Protein AF-A0A2E5VD08-F1 (afdb_monomer)

Structure (mmCIF, N/CA/C/O backbone):
data_AF-A0A2E5VD08-F1
#
_entry.id   AF-A0A2E5VD08-F1
#
loop_
_atom_site.group_PDB
_atom_site.id
_atom_site.type_symbol
_atom_site.label_atom_id
_atom_site.label_alt_id
_atom_site.label_comp_id
_atom_site.label_asym_id
_atom_site.label_entity_id
_atom_site.label_seq_id
_atom_site.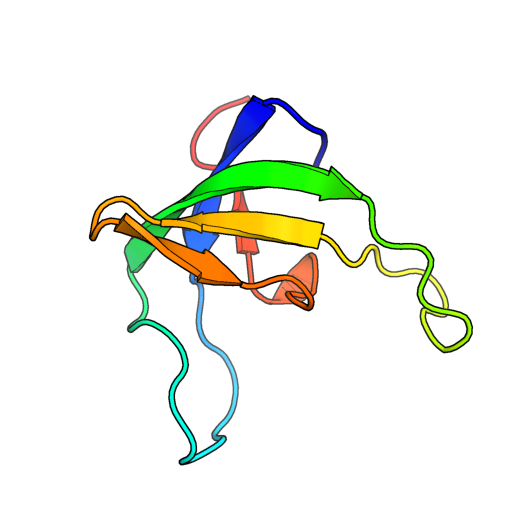pdbx_PDB_ins_code
_atom_site.Cartn_x
_atom_site.Cartn_y
_atom_site.Cartn_z
_atom_site.occupancy
_atom_site.B_iso_or_equiv
_atom_site.auth_seq_id
_atom_site.auth_comp_id
_atom_site.auth_asym_id
_atom_site.auth_atom_id
_atom_site.pdbx_PDB_model_num
ATOM 1 N N . MET A 1 1 ? -8.072 4.439 2.766 1.00 91.00 1 MET A N 1
ATOM 2 C CA . MET A 1 1 ? -7.815 3.628 1.552 1.00 91.00 1 MET A CA 1
ATOM 3 C C . MET A 1 1 ? -8.328 2.219 1.802 1.00 91.00 1 MET A C 1
ATOM 5 O O . MET A 1 1 ? -8.598 1.893 2.953 1.00 91.00 1 MET A O 1
ATOM 9 N N . GLN A 1 2 ? -8.494 1.406 0.764 1.00 94.25 2 GLN A N 1
ATOM 10 C CA . GLN A 1 2 ? -9.024 0.046 0.858 1.00 94.25 2 GLN A CA 1
ATOM 11 C C . GLN A 1 2 ? -8.376 -0.899 -0.161 1.00 94.25 2 GLN A C 1
ATOM 13 O O . GLN A 1 2 ? -7.713 -0.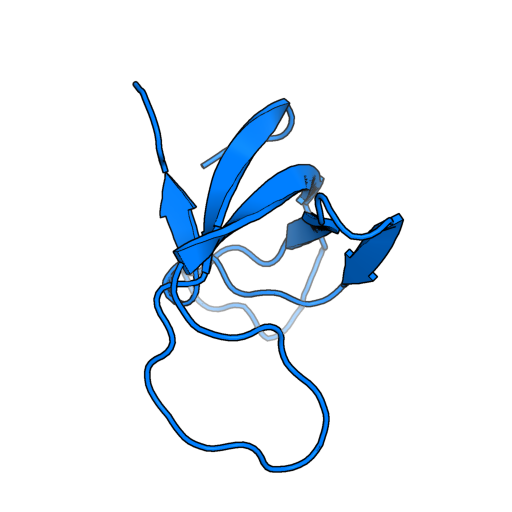472 -1.104 1.00 94.25 2 GLN A O 1
ATOM 18 N N . VAL A 1 3 ? -8.592 -2.204 0.023 1.00 96.12 3 VAL A N 1
ATOM 19 C CA . VAL A 1 3 ? -8.170 -3.228 -0.942 1.00 96.12 3 VAL A CA 1
ATOM 20 C C . VAL A 1 3 ? -8.774 -2.936 -2.318 1.00 96.12 3 VAL A C 1
ATOM 22 O O . VAL A 1 3 ? -9.964 -2.648 -2.433 1.00 96.12 3 VAL A O 1
ATOM 25 N N . GLY A 1 4 ? -7.939 -3.012 -3.352 1.00 95.44 4 GLY A N 1
ATOM 26 C CA . GLY A 1 4 ? -8.272 -2.674 -4.734 1.00 95.44 4 GLY A CA 1
ATOM 27 C C . GLY A 1 4 ? -7.956 -1.229 -5.124 1.00 95.44 4 GLY A C 1
ATOM 28 O O . GLY A 1 4 ? -7.938 -0.931 -6.317 1.00 95.44 4 GLY A O 1
ATOM 29 N N . ASP A 1 5 ? -7.662 -0.343 -4.168 1.00 95.81 5 ASP A N 1
ATOM 30 C CA . ASP A 1 5 ? -7.296 1.037 -4.486 1.00 95.81 5 ASP A CA 1
ATOM 31 C C . ASP A 1 5 ? -5.954 1.100 -5.230 1.00 95.81 5 ASP A C 1
ATOM 33 O O . ASP A 1 5 ? -4.957 0.496 -4.816 1.00 95.81 5 ASP A O 1
ATOM 37 N N . LEU A 1 6 ? -5.925 1.897 -6.303 1.00 95.31 6 LEU A N 1
ATOM 38 C CA . LEU A 1 6 ? -4.691 2.329 -6.951 1.00 95.31 6 LEU A CA 1
ATOM 39 C C . LEU A 1 6 ? -4.046 3.435 -6.112 1.00 95.31 6 LEU A C 1
ATOM 41 O O . LEU A 1 6 ? -4.644 4.491 -5.871 1.00 95.31 6 LEU A O 1
ATOM 45 N N . VAL A 1 7 ? -2.805 3.199 -5.709 1.00 93.88 7 VAL A N 1
ATOM 46 C CA . VAL A 1 7 ? -2.022 4.101 -4.870 1.00 93.88 7 VAL A CA 1
ATOM 47 C C . VAL A 1 7 ? -0.692 4.447 -5.521 1.00 93.88 7 VAL A C 1
ATOM 49 O O . VAL A 1 7 ? -0.191 3.741 -6.395 1.00 93.88 7 VAL A O 1
ATOM 52 N N . GLU A 1 8 ? -0.128 5.556 -5.079 1.00 92.56 8 GLU A N 1
ATOM 53 C CA . GLU A 1 8 ? 1.179 6.061 -5.460 1.00 92.56 8 GLU A CA 1
ATOM 54 C C . GLU A 1 8 ? 2.001 6.305 -4.193 1.00 92.56 8 GLU A C 1
ATOM 56 O O . GLU A 1 8 ? 1.486 6.846 -3.216 1.00 92.56 8 GLU A O 1
ATOM 61 N N . SER A 1 9 ? 3.267 5.898 -4.202 1.00 88.94 9 SER A N 1
ATOM 62 C CA . SER A 1 9 ? 4.218 6.194 -3.126 1.00 88.94 9 SER A CA 1
ATOM 63 C C . SER A 1 9 ? 4.484 7.705 -3.058 1.00 88.94 9 SER A C 1
ATOM 65 O O . SER A 1 9 ? 4.871 8.300 -4.071 1.00 88.94 9 SER A O 1
ATOM 67 N N . ILE A 1 10 ? 4.290 8.335 -1.889 1.00 83.62 10 ILE A N 1
ATOM 68 C CA . ILE A 1 10 ? 4.503 9.790 -1.696 1.00 83.62 10 ILE A CA 1
ATOM 69 C C . ILE A 1 10 ? 5.811 10.180 -1.013 1.00 83.62 10 ILE A C 1
ATOM 71 O O . ILE A 1 10 ? 6.176 11.349 -1.074 1.00 83.62 10 ILE A O 1
ATOM 75 N N . PHE A 1 11 ? 6.547 9.218 -0.458 1.00 69.69 11 PHE A N 1
ATOM 76 C CA . PHE A 1 11 ? 7.929 9.356 0.018 1.00 69.69 11 PHE A CA 1
ATOM 77 C C . PHE A 1 11 ? 8.207 10.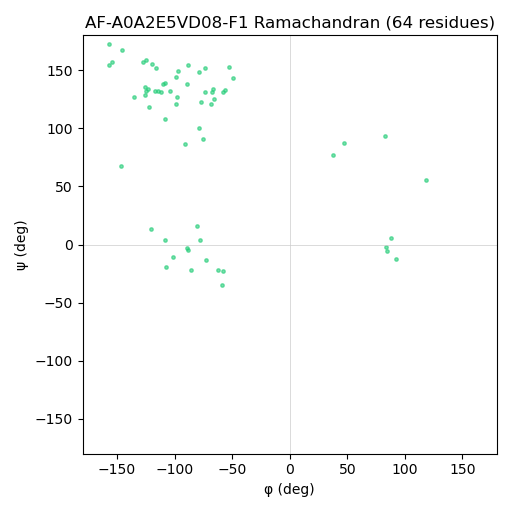603 0.886 1.00 69.69 11 PHE A C 1
ATOM 79 O O . PHE A 1 11 ? 8.706 11.628 0.418 1.00 69.69 11 PHE A O 1
ATOM 86 N N . LEU A 1 12 ? 7.990 10.485 2.197 1.00 51.53 12 LEU A N 1
ATOM 87 C CA . LEU A 1 12 ? 8.554 11.399 3.193 1.00 51.53 12 LEU A CA 1
ATOM 88 C C . LEU A 1 12 ? 9.376 10.570 4.192 1.00 51.53 12 LEU A C 1
ATOM 90 O O . LEU A 1 12 ? 8.830 9.746 4.902 1.00 51.53 12 LEU A O 1
ATOM 94 N N . HIS A 1 13 ? 10.683 10.846 4.255 1.00 44.31 13 HIS A N 1
ATOM 95 C CA . HIS A 1 13 ? 11.693 10.296 5.181 1.00 44.31 13 HIS A CA 1
ATOM 96 C C . HIS A 1 13 ? 12.329 8.927 4.864 1.00 44.31 13 HIS A C 1
ATOM 98 O O . HIS A 1 13 ? 11.901 7.871 5.301 1.00 44.31 13 HIS A O 1
ATOM 104 N N . GLY A 1 14 ? 13.478 9.014 4.184 1.00 46.31 14 GLY A N 1
ATOM 105 C CA . GLY A 1 14 ? 14.762 8.472 4.646 1.00 46.31 14 GLY A CA 1
ATOM 106 C C . GLY A 1 14 ? 14.782 7.136 5.391 1.00 46.31 14 GLY A C 1
ATOM 107 O O . GLY A 1 14 ? 15.077 7.123 6.580 1.00 46.31 14 GLY A O 1
ATOM 108 N N . ASP A 1 15 ? 14.653 6.024 4.669 1.00 43.72 15 ASP A N 1
ATOM 109 C CA . ASP A 1 15 ? 15.325 4.785 5.063 1.00 43.72 15 ASP A CA 1
ATOM 110 C C . ASP A 1 15 ? 15.980 4.115 3.843 1.00 43.72 15 ASP A C 1
ATOM 112 O O . ASP A 1 15 ? 15.395 3.910 2.779 1.00 43.72 15 ASP A O 1
ATOM 116 N N . ILE A 1 16 ? 17.264 3.827 4.001 1.00 42.88 16 ILE A N 1
ATOM 117 C CA . ILE A 1 16 ? 18.282 3.5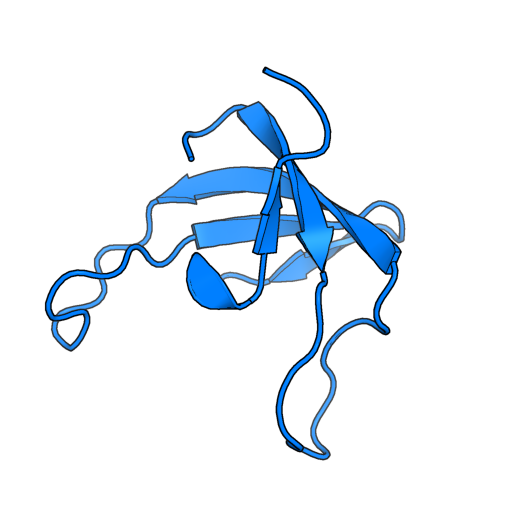01 2.990 1.00 42.88 16 ILE A CA 1
ATOM 118 C C . ILE A 1 16 ? 18.229 2.036 2.525 1.00 42.88 16 ILE A C 1
ATOM 120 O O . ILE A 1 16 ? 19.189 1.534 1.941 1.00 42.88 16 ILE A O 1
ATOM 124 N N . ARG A 1 17 ? 17.134 1.313 2.798 1.00 45.41 17 ARG A N 1
ATOM 125 C CA . ARG A 1 17 ? 17.092 -0.159 2.676 1.00 45.41 17 ARG A CA 1
ATOM 126 C C . ARG A 1 17 ? 16.068 -0.744 1.704 1.00 45.41 17 ARG A C 1
ATOM 128 O O . ARG A 1 17 ? 15.923 -1.959 1.663 1.00 45.41 17 ARG A O 1
ATOM 135 N N . GLY A 1 18 ? 15.474 0.072 0.832 1.00 52.94 18 GLY A N 1
ATOM 136 C CA . GLY A 1 18 ? 14.849 -0.442 -0.397 1.00 52.94 18 GLY A CA 1
ATOM 137 C C . GLY A 1 18 ? 13.352 -0.197 -0.536 1.00 52.94 18 GLY A C 1
ATOM 138 O O . GLY A 1 18 ? 12.599 -1.134 -0.778 1.00 52.94 18 GLY A O 1
ATOM 139 N N . TYR A 1 19 ? 12.925 1.061 -0.450 1.00 60.06 19 TYR A N 1
ATOM 140 C CA . TYR A 1 19 ? 11.544 1.444 -0.732 1.00 60.06 19 TYR A CA 1
ATOM 141 C C . TYR A 1 19 ? 11.425 2.215 -2.051 1.00 60.06 19 TYR A C 1
ATOM 143 O O . TYR A 1 19 ? 12.276 3.030 -2.404 1.00 60.06 19 TYR A O 1
ATOM 151 N N . TYR A 1 20 ? 10.377 1.888 -2.805 1.00 60.88 20 TYR A N 1
ATOM 152 C CA . TYR A 1 20 ? 10.111 2.320 -4.176 1.00 60.88 20 TYR A CA 1
ATOM 153 C C . TYR A 1 20 ? 10.031 3.844 -4.321 1.00 60.88 20 TYR A C 1
ATOM 155 O O . TYR A 1 20 ? 9.266 4.452 -3.571 1.00 60.88 20 TYR A O 1
ATOM 163 N N . PRO A 1 21 ? 10.737 4.452 -5.297 1.00 65.81 21 PRO A N 1
ATOM 164 C CA . PRO A 1 21 ? 10.822 5.907 -5.438 1.00 65.81 21 PRO A CA 1
ATOM 165 C C . PRO A 1 21 ? 9.438 6.566 -5.479 1.00 65.81 21 PRO A C 1
ATOM 167 O O . PRO A 1 21 ? 8.459 5.948 -5.910 1.00 65.81 21 PRO A O 1
ATOM 170 N N . SER A 1 22 ? 9.362 7.828 -5.042 1.00 71.62 22 SER A N 1
ATOM 171 C CA . SER A 1 22 ? 8.135 8.623 -5.143 1.00 71.62 22 SER A CA 1
ATOM 172 C C . SER A 1 22 ? 7.556 8.558 -6.559 1.00 71.62 22 SER A C 1
ATOM 174 O O . SER A 1 22 ? 8.286 8.497 -7.552 1.00 71.62 22 SER A O 1
ATOM 176 N N . GLY A 1 23 ? 6.230 8.526 -6.659 1.00 76.75 23 GLY A N 1
ATOM 177 C CA . GLY A 1 23 ? 5.546 8.391 -7.945 1.00 76.75 23 GLY A CA 1
ATOM 178 C C . GLY A 1 23 ? 5.386 6.948 -8.435 1.00 76.75 23 GLY A C 1
ATOM 179 O O . GLY A 1 23 ? 4.705 6.718 -9.436 1.00 76.75 23 GLY A O 1
ATOM 180 N N . HIS A 1 24 ? 5.964 5.953 -7.752 1.00 87.44 24 HIS A N 1
ATOM 181 C CA . HIS A 1 24 ? 5.729 4.556 -8.107 1.00 87.44 24 HIS A CA 1
ATOM 182 C C . HIS A 1 24 ? 4.326 4.118 -7.685 1.00 87.44 24 HIS A C 1
ATOM 184 O O . HIS A 1 24 ? 3.903 4.335 -6.548 1.00 87.44 24 HIS A O 1
ATOM 190 N N . ARG A 1 25 ? 3.606 3.493 -8.617 1.00 91.88 25 ARG A N 1
ATOM 191 C CA . ARG A 1 25 ? 2.226 3.056 -8.434 1.00 91.88 25 ARG A CA 1
ATOM 192 C C . ARG A 1 25 ? 2.120 1.588 -8.057 1.00 91.88 25 ARG A C 1
ATOM 194 O O . ARG A 1 25 ? 2.920 0.754 -8.487 1.00 91.88 25 ARG A O 1
ATOM 201 N N . GLY A 1 26 ? 1.085 1.280 -7.293 1.00 93.25 26 GLY A N 1
ATOM 202 C CA . GLY A 1 26 ? 0.739 -0.072 -6.892 1.00 93.25 26 GLY A CA 1
ATOM 203 C C . GLY A 1 26 ? -0.734 -0.195 -6.529 1.00 93.25 26 GLY A C 1
ATOM 204 O O . GLY A 1 26 ? -1.462 0.794 -6.479 1.00 93.25 26 GLY A O 1
ATOM 205 N N . ILE A 1 27 ? -1.176 -1.425 -6.297 1.00 95.56 27 ILE A N 1
ATOM 206 C CA . ILE A 1 27 ? -2.543 -1.742 -5.881 1.00 95.56 27 ILE A CA 1
ATOM 207 C C . ILE A 1 27 ? -2.491 -2.320 -4.471 1.00 95.56 27 ILE A C 1
ATOM 209 O O . ILE A 1 27 ? -1.695 -3.226 -4.205 1.00 95.56 27 ILE A O 1
ATOM 213 N N . ILE A 1 28 ? -3.349 -1.825 -3.577 1.00 96.44 28 ILE A N 1
ATOM 214 C CA . ILE A 1 28 ? -3.529 -2.436 -2.256 1.00 96.44 28 ILE A CA 1
ATOM 215 C C . ILE A 1 28 ? -4.194 -3.798 -2.443 1.00 96.44 28 ILE A C 1
ATOM 217 O O . ILE A 1 28 ? -5.307 -3.892 -2.954 1.00 96.44 28 ILE A O 1
ATOM 221 N N . VAL A 1 29 ? -3.536 -4.857 -1.987 1.00 97.12 29 VAL A N 1
ATOM 222 C CA . VAL A 1 29 ? -4.052 -6.231 -2.083 1.00 97.12 29 VAL A CA 1
ATOM 223 C C . VAL A 1 29 ? -4.511 -6.791 -0.742 1.00 97.12 29 VAL A C 1
ATOM 225 O O . VAL A 1 29 ? -5.289 -7.739 -0.721 1.00 97.12 29 VAL A O 1
ATOM 228 N N . ALA A 1 30 ? -4.063 -6.215 0.376 1.00 97.19 30 ALA A N 1
ATOM 229 C CA . ALA A 1 30 ? -4.542 -6.575 1.707 1.00 97.19 30 ALA A CA 1
ATOM 230 C C . ALA A 1 30 ? -4.324 -5.435 2.708 1.00 97.19 30 ALA A C 1
ATOM 232 O O . ALA A 1 30 ? -3.401 -4.635 2.550 1.00 97.19 30 ALA A O 1
ATOM 233 N N . LYS A 1 31 ? -5.145 -5.413 3.761 1.00 95.31 31 LYS A N 1
ATOM 234 C CA . LYS A 1 31 ? -4.848 -4.701 5.007 1.00 95.31 31 LYS A CA 1
ATOM 235 C C . LYS A 1 31 ? -4.083 -5.640 5.936 1.00 95.31 31 LYS A C 1
ATOM 237 O O . LYS A 1 31 ? -4.404 -6.825 6.008 1.00 95.31 31 LYS A O 1
ATOM 242 N N . VAL A 1 32 ? -3.065 -5.112 6.592 1.00 93.75 32 VAL A N 1
ATOM 243 C CA . VAL A 1 32 ? -2.173 -5.842 7.491 1.00 93.75 32 VAL A CA 1
ATOM 244 C C . VAL A 1 32 ? -2.564 -5.483 8.913 1.00 93.75 32 VAL A C 1
ATOM 246 O O . VAL A 1 32 ? -2.759 -4.310 9.228 1.00 93.75 32 VAL A O 1
ATOM 249 N N . ASP A 1 33 ? -2.712 -6.499 9.754 1.00 92.12 33 ASP A N 1
ATOM 250 C CA . ASP A 1 33 ? -2.929 -6.298 11.181 1.00 92.12 33 ASP A CA 1
ATOM 251 C C . ASP A 1 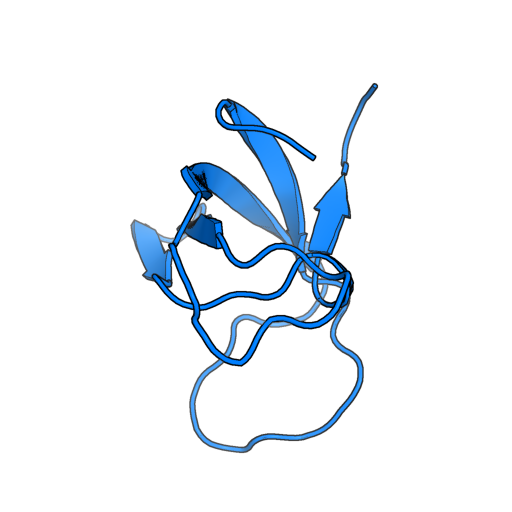33 ? -1.580 -5.984 11.837 1.00 92.12 33 ASP A C 1
ATOM 253 O O . ASP A 1 33 ? -0.752 -6.875 12.031 1.00 92.12 33 ASP A O 1
ATOM 257 N N . GLU A 1 34 ? -1.321 -4.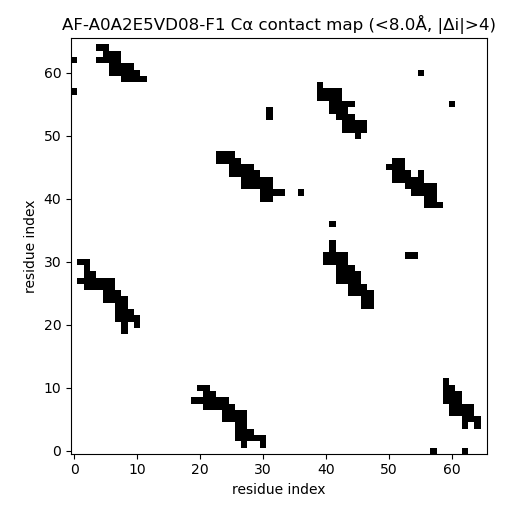702 12.088 1.00 91.81 34 GLU A N 1
ATOM 258 C CA . GLU A 1 34 ? -0.101 -4.222 12.736 1.00 91.81 34 GLU A CA 1
ATOM 259 C C . GLU A 1 34 ? -0.446 -3.748 14.157 1.00 91.81 34 GLU A C 1
ATOM 261 O O . GLU A 1 34 ? -1.050 -2.685 14.318 1.00 91.81 34 GLU A O 1
ATOM 266 N N . PRO A 1 35 ? -0.052 -4.491 15.210 1.00 90.25 35 PRO A N 1
ATOM 267 C CA . PRO A 1 35 ? -0.384 -4.154 16.595 1.00 90.25 35 PRO A CA 1
ATOM 268 C C . PRO A 1 35 ? 0.096 -2.769 17.046 1.00 90.25 35 PRO A C 1
ATOM 270 O O . PRO A 1 35 ? -0.425 -2.218 18.016 1.00 90.25 35 PRO A O 1
ATOM 273 N N . ARG A 1 36 ? 1.113 -2.209 16.378 1.00 87.06 36 ARG A N 1
ATOM 274 C CA . ARG A 1 36 ? 1.656 -0.873 16.672 1.00 87.06 36 ARG A CA 1
ATOM 275 C C . ARG A 1 36 ? 0.943 0.250 15.924 1.00 87.06 36 ARG A C 1
ATOM 277 O O . ARG A 1 36 ? 1.270 1.415 16.143 1.00 87.06 36 ARG A O 1
ATOM 284 N N . ALA A 1 37 ? 0.003 -0.070 15.041 1.00 84.81 37 ALA A N 1
ATOM 285 C CA . ALA A 1 37 ? -0.684 0.909 14.222 1.00 84.81 37 ALA A CA 1
ATOM 286 C C . ALA A 1 37 ? -1.727 1.678 15.049 1.00 84.81 37 ALA A C 1
ATOM 288 O O . ALA A 1 37 ? -2.886 1.289 15.184 1.00 84.81 37 ALA A O 1
ATOM 289 N N . THR A 1 38 ? -1.307 2.795 15.643 1.00 85.56 38 THR A N 1
ATOM 290 C CA . THR A 1 38 ? -2.182 3.666 16.435 1.00 85.56 38 THR A CA 1
ATOM 291 C C . THR A 1 38 ? -2.812 4.739 15.551 1.00 85.56 38 THR A C 1
ATOM 293 O O . THR A 1 38 ? -2.287 5.846 15.439 1.00 85.56 38 THR A O 1
ATOM 296 N N . GLY A 1 39 ? -3.943 4.410 14.924 1.00 86.31 39 GLY A N 1
ATOM 297 C CA . GLY A 1 39 ? -4.739 5.364 14.139 1.00 86.31 39 GLY A CA 1
ATOM 298 C C . GLY A 1 39 ? -4.340 5.512 12.668 1.00 86.31 39 GLY A C 1
ATOM 299 O O . GLY A 1 39 ? -4.934 6.337 11.983 1.00 86.31 39 GLY A O 1
ATOM 300 N N . ASN A 1 40 ? -3.395 4.699 12.194 1.00 90.62 40 ASN A N 1
ATOM 301 C CA . ASN A 1 40 ? -3.016 4.576 10.787 1.00 90.62 40 ASN A CA 1
ATOM 302 C C . ASN A 1 40 ? -3.257 3.140 10.323 1.00 90.62 40 ASN A C 1
ATOM 304 O O . ASN A 1 40 ? -3.221 2.217 11.138 1.00 90.62 40 ASN A O 1
ATOM 308 N N . ASP A 1 41 ? -3.458 2.947 9.027 1.00 93.88 41 ASP A N 1
ATOM 309 C CA . ASP A 1 41 ? -3.569 1.618 8.434 1.00 93.88 41 ASP A CA 1
ATOM 310 C C . ASP A 1 41 ? -2.246 1.169 7.804 1.00 93.88 41 ASP A C 1
ATOM 312 O O . ASP A 1 41 ? -1.516 1.959 7.206 1.00 93.88 41 ASP A O 1
ATOM 316 N N . VAL A 1 42 ? -1.956 -0.130 7.904 1.00 93.62 42 VAL A N 1
ATOM 317 C CA . VAL A 1 42 ? -0.838 -0.772 7.202 1.00 93.62 42 VAL A CA 1
ATOM 318 C C . VAL A 1 42 ? -1.393 -1.680 6.117 1.00 93.62 42 VAL A C 1
ATOM 320 O O . VAL A 1 42 ? -2.378 -2.397 6.312 1.00 93.62 42 VAL A O 1
ATOM 323 N N . PHE A 1 43 ? -0.759 -1.654 4.954 1.00 94.50 43 PHE A N 1
ATOM 324 C CA . PHE A 1 43 ? -1.211 -2.356 3.769 1.00 94.50 43 PHE A CA 1
ATOM 325 C C . PHE A 1 43 ? -0.124 -3.237 3.170 1.00 94.50 43 PHE A C 1
ATOM 327 O O . PHE A 1 43 ? 1.077 -2.998 3.304 1.00 94.50 43 PHE A O 1
ATOM 334 N N . LYS A 1 44 ? -0.593 -4.236 2.426 1.00 95.00 44 LYS A N 1
ATOM 335 C CA . LYS A 1 44 ? 0.189 -4.950 1.429 1.00 95.00 44 LYS A CA 1
ATOM 336 C C . LYS A 1 44 ? -0.121 -4.371 0.055 1.00 95.00 44 LYS A C 1
ATOM 338 O O . LYS A 1 44 ? -1.287 -4.320 -0.341 1.00 95.00 44 LYS A O 1
ATOM 343 N N . VAL A 1 45 ? 0.915 -3.982 -0.678 1.00 93.19 45 VAL A N 1
ATOM 344 C CA . VAL A 1 45 ? 0.833 -3.371 -2.005 1.00 93.19 45 VAL A CA 1
ATOM 345 C C . VAL A 1 45 ? 1.641 -4.185 -3.007 1.00 93.19 45 VAL A C 1
ATOM 347 O O . VAL A 1 45 ? 2.784 -4.567 -2.748 1.00 93.19 45 VAL A O 1
ATOM 350 N N . VAL A 1 46 ? 1.037 -4.441 -4.166 1.00 93.50 46 VAL A N 1
ATOM 351 C CA . VAL A 1 46 ? 1.735 -4.963 -5.347 1.00 93.50 46 VAL A CA 1
ATOM 352 C C . VAL A 1 46 ? 2.042 -3.790 -6.265 1.00 93.50 46 VAL A C 1
ATOM 354 O O . VAL A 1 46 ? 1.134 -3.087 -6.709 1.00 93.50 46 VAL A O 1
ATOM 357 N N . TRP A 1 47 ? 3.321 -3.577 -6.542 1.00 91.38 47 TRP A N 1
ATOM 358 C CA . TRP A 1 47 ? 3.824 -2.470 -7.348 1.00 91.38 47 TRP A CA 1
ATOM 359 C C . TRP A 1 47 ? 3.865 -2.830 -8.828 1.00 91.38 47 TRP A C 1
ATOM 361 O O . TRP A 1 47 ? 4.023 -3.993 -9.202 1.00 91.38 47 TRP A O 1
ATOM 371 N N . THR A 1 48 ? 3.787 -1.822 -9.697 1.00 88.69 48 THR A N 1
ATOM 372 C CA . THR A 1 48 ? 3.788 -2.028 -11.155 1.00 88.69 48 THR A CA 1
ATOM 373 C C . THR A 1 48 ? 5.070 -2.665 -11.692 1.00 88.69 48 THR A C 1
ATOM 375 O O . THR A 1 48 ? 5.044 -3.283 -12.751 1.00 88.69 48 THR A O 1
ATOM 378 N N . CYS A 1 49 ? 6.185 -2.576 -10.961 1.00 81.38 49 CYS A N 1
ATOM 379 C CA . CYS A 1 49 ? 7.423 -3.280 -11.303 1.00 81.38 49 CYS A CA 1
ATOM 380 C C . CYS A 1 49 ? 7.410 -4.782 -10.942 1.00 81.38 49 CYS A C 1
ATOM 382 O O . CYS A 1 49 ? 8.442 -5.439 -11.053 1.00 81.38 49 CYS A O 1
ATOM 384 N N . GLY A 1 50 ? 6.287 -5.310 -10.442 1.00 81.62 50 GLY A N 1
ATOM 385 C CA . GLY A 1 50 ? 6.138 -6.694 -9.979 1.00 81.62 50 GLY A CA 1
ATOM 386 C C . GLY A 1 50 ? 6.604 -6.938 -8.540 1.00 81.62 50 GLY A C 1
ATOM 387 O O . GLY A 1 50 ? 6.476 -8.049 -8.032 1.00 81.62 50 GLY A O 1
ATOM 388 N N . GLY A 1 51 ? 7.132 -5.912 -7.872 1.00 86.88 51 GLY A N 1
ATOM 389 C CA . GLY A 1 51 ? 7.539 -5.991 -6.478 1.00 86.88 51 GLY A CA 1
ATOM 390 C C . GLY A 1 51 ? 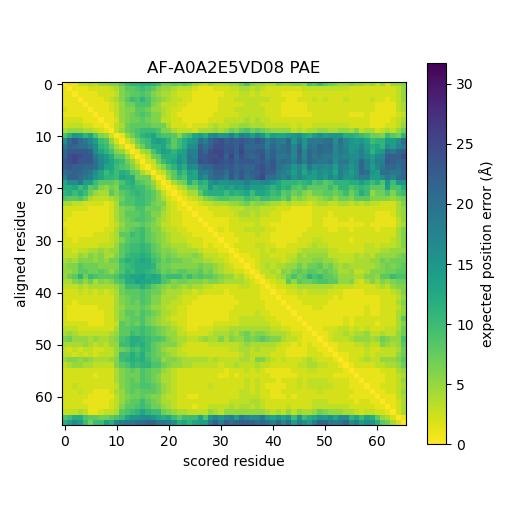6.343 -6.014 -5.528 1.00 86.88 51 GLY A C 1
ATOM 391 O O . GLY A 1 51 ? 5.284 -5.467 -5.832 1.00 86.88 51 GLY A O 1
ATOM 392 N N . VAL A 1 52 ? 6.507 -6.629 -4.359 1.00 89.19 52 VAL A N 1
ATOM 393 C CA . VAL A 1 52 ? 5.465 -6.693 -3.328 1.00 89.19 52 VAL A CA 1
ATOM 394 C C . VAL A 1 52 ? 6.024 -6.141 -2.027 1.00 89.19 52 VAL A C 1
ATOM 396 O O . VAL A 1 52 ? 7.108 -6.538 -1.608 1.00 89.19 52 VAL A O 1
ATOM 399 N N . THR A 1 53 ? 5.272 -5.248 -1.394 1.00 88.69 53 THR A N 1
ATOM 400 C CA . THR A 1 53 ? 5.533 -4.763 -0.035 1.00 88.69 53 THR A CA 1
ATOM 401 C C . THR A 1 53 ? 4.374 -5.163 0.847 1.00 88.69 53 THR A C 1
ATOM 403 O O . THR A 1 53 ? 3.228 -4.950 0.475 1.00 88.69 53 THR A O 1
ATOM 406 N N . ASP A 1 54 ? 4.653 -5.729 2.007 1.00 88.06 54 ASP A N 1
ATOM 407 C CA . ASP A 1 54 ? 3.675 -6.229 2.973 1.00 88.06 54 ASP A CA 1
ATOM 408 C C . ASP A 1 54 ? 3.564 -5.376 4.241 1.00 88.06 54 ASP A C 1
ATOM 410 O O . ASP A 1 54 ? 2.804 -5.729 5.133 1.00 88.06 54 ASP A O 1
ATOM 414 N N . SER A 1 55 ? 4.284 -4.258 4.319 1.00 88.75 55 SER A N 1
ATOM 415 C CA . SER A 1 55 ? 4.250 -3.344 5.459 1.00 88.75 55 SER A CA 1
ATOM 416 C C . SER A 1 55 ? 4.438 -1.898 4.992 1.00 88.75 55 SER A C 1
ATOM 418 O O . SER A 1 55 ? 5.476 -1.285 5.228 1.00 88.75 55 SER A O 1
ATOM 420 N N . ILE A 1 56 ? 3.456 -1.362 4.257 1.00 89.31 56 ILE A N 1
ATOM 421 C CA . ILE A 1 56 ? 3.442 0.060 3.886 1.00 89.31 56 ILE A CA 1
ATOM 422 C C . ILE A 1 56 ? 2.314 0.799 4.595 1.00 89.31 56 ILE A C 1
ATOM 424 O O . ILE A 1 56 ? 1.171 0.341 4.604 1.00 89.31 56 ILE A O 1
ATOM 428 N N . TRP A 1 57 ? 2.647 1.935 5.194 1.00 91.81 57 TRP A N 1
ATOM 429 C CA . TRP A 1 57 ? 1.699 2.750 5.934 1.00 91.81 57 TRP A CA 1
ATOM 430 C C . TRP A 1 57 ? 0.842 3.587 4.989 1.00 91.81 57 TRP A C 1
ATOM 432 O O . TRP A 1 57 ? 1.274 4.004 3.914 1.00 91.81 57 TRP A O 1
ATOM 442 N N . ASP A 1 58 ? -0.392 3.851 5.392 1.00 91.25 58 ASP A N 1
ATOM 443 C CA . ASP A 1 58 ? -1.331 4.680 4.644 1.00 91.25 58 ASP A CA 1
ATOM 444 C C . ASP A 1 58 ? -0.828 6.111 4.397 1.00 91.25 58 ASP A C 1
ATOM 446 O O . ASP A 1 58 ? -1.066 6.656 3.320 1.00 91.25 58 ASP A O 1
ATOM 450 N N . TYR A 1 59 ? -0.082 6.692 5.339 1.00 89.88 59 TYR A N 1
ATOM 451 C CA . TYR A 1 59 ? 0.537 8.012 5.208 1.00 89.88 59 TYR A CA 1
ATOM 452 C C . TYR A 1 59 ? 1.737 8.039 4.249 1.00 89.88 59 TYR A C 1
ATOM 454 O O . TYR A 1 59 ? 2.173 9.124 3.867 1.00 89.88 59 TYR A O 1
ATOM 462 N N . ASP A 1 60 ? 2.266 6.878 3.847 1.00 88.94 60 ASP A N 1
ATOM 463 C CA . ASP A 1 60 ? 3.300 6.755 2.807 1.00 88.94 60 ASP A CA 1
ATOM 464 C C . ASP A 1 60 ? 2.690 6.616 1.403 1.00 88.94 60 ASP A C 1
ATOM 466 O O . ASP A 1 60 ? 3.403 6.581 0.390 1.00 88.94 60 ASP A O 1
ATOM 470 N N . LEU A 1 61 ? 1.359 6.557 1.329 1.00 90.50 61 LEU A N 1
ATOM 471 C CA . LEU A 1 61 ? 0.597 6.357 0.112 1.00 90.50 61 LEU A CA 1
ATOM 472 C C . LEU A 1 61 ? -0.276 7.569 -0.213 1.00 90.50 61 LEU A C 1
ATOM 474 O O . LEU A 1 61 ? -0.784 8.293 0.641 1.00 90.50 61 LEU A O 1
ATOM 478 N N . LYS A 1 62 ? -0.529 7.748 -1.503 1.00 92.94 62 LYS A N 1
ATOM 479 C CA . LYS A 1 62 ? -1.555 8.646 -2.026 1.00 92.94 62 LYS A CA 1
ATOM 480 C C . LYS A 1 62 ? -2.471 7.878 -2.949 1.00 92.94 62 LYS A C 1
ATOM 482 O O . LYS A 1 62 ? -2.021 7.233 -3.890 1.00 92.94 62 LYS A O 1
ATOM 487 N N . LYS A 1 63 ? -3.775 7.985 -2.709 1.00 93.94 63 LYS A N 1
ATOM 488 C CA . LYS A 1 63 ? -4.788 7.411 -3.594 1.00 93.94 63 LYS A CA 1
ATOM 489 C C . LYS A 1 63 ? -4.772 8.154 -4.935 1.00 93.94 63 LYS A C 1
ATOM 491 O O . LYS A 1 63 ? -4.791 9.386 -4.951 1.00 93.94 63 LYS A O 1
ATOM 496 N N . VAL A 1 64 ? -4.735 7.419 -6.047 1.00 91.06 64 VAL A N 1
ATOM 497 C CA . VAL A 1 64 ? -4.641 8.001 -7.401 1.00 91.06 64 VAL A CA 1
ATOM 498 C C . VAL A 1 64 ? -6.021 8.372 -7.974 1.00 91.06 64 VAL A C 1
ATOM 500 O O . VAL A 1 64 ? -6.099 9.258 -8.821 1.00 91.06 64 VAL A O 1
ATOM 503 N N . SER A 1 65 ? -7.124 7.788 -7.487 1.00 73.25 65 SER A N 1
ATOM 504 C CA . SER A 1 65 ? -8.499 8.181 -7.865 1.00 73.25 65 SER A CA 1
ATOM 505 C C . SER A 1 65 ? -9.533 7.844 -6.784 1.00 73.25 65 SER A C 1
ATOM 507 O O . SER A 1 65 ? -9.276 6.968 -5.967 1.00 73.25 65 SER A O 1
ATOM 509 N N . ALA A 1 66 ? -10.678 8.539 -6.773 1.00 57.22 66 ALA A N 1
ATOM 510 C CA . ALA A 1 66 ? -11.7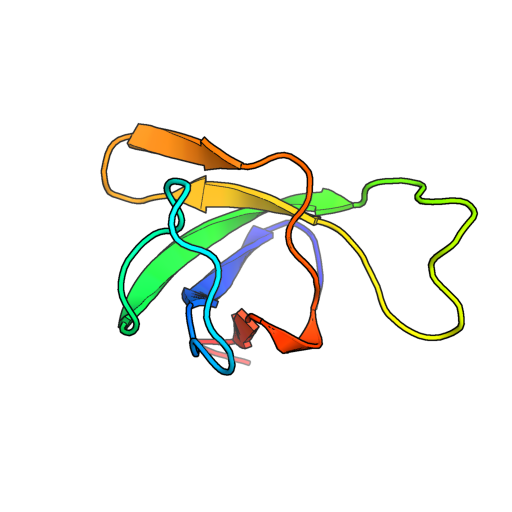46 8.422 -5.768 1.00 57.22 66 ALA A CA 1
ATOM 511 C C . ALA A 1 66 ? -12.503 7.090 -5.830 1.00 57.22 66 ALA A C 1
ATOM 513 O O . ALA A 1 66 ? -12.833 6.651 -6.951 1.00 57.22 66 ALA A O 1
#

Secondary structure (DSSP, 8-state):
--TT-EEEE---S--TT--PPTT-EEEEEEEE--TT-SS--EEEEEETTS-EEEEEEGGGEEES--

Radius of gyration: 11.05 Å; Cα contacts (8 Å, |Δi|>4): 123; chains: 1; bounding box: 30×18×28 Å

Sequence (66 aa):
MQVGDLVESIFLHGDIRGYYPSGHRGIIVAKVDEPRATGNDVFKVVWTCGGVTDSIWDYDLKKVSA

Nearest PDB structures (foldseek):
  5vy1-assembly1_A  TM=6.528E-01  e=3.149E-01  Bombyx mori
  5vy1-assembly2_B  TM=7.190E-01  e=6.974E-01  Bombyx mori
  4v93-assembly1_C2  TM=3.405E-01  e=6.386E+00  Lumbricus terrestris

Mean predicted aligned error: 5.82 Å

Solvent-accessible surface area (backbone atoms only — not comparable to full-atom values): 4100 Å² total; per-residue (Å²): 140,56,69,71,39,48,31,25,30,61,67,81,80,95,66,98,83,83,72,78,60,63,73,44,43,29,33,29,74,37,79,42,95,54,96,82,51,82,91,58,55,35,26,21,34,44,30,78,89,74,47,76,46,71,80,41,48,52,89,44,4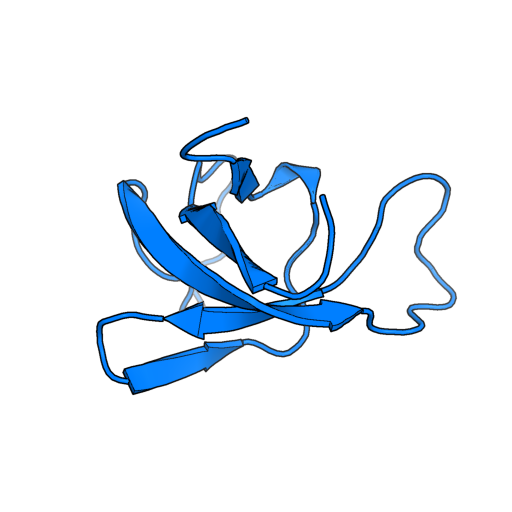3,38,75,74,69,135

Foldseek 3Di:
DDAQFKKFFCDDDDDPDDDDDGRWIWGFHDWDDDVPDDPWTFTWTQTPVRDIDGGDIPVRIDGPDD

pLDDT: mean 83.54, std 15.51, range [42.88, 97.19]